Protein AF-A0A528AC26-F1 (afdb_monomer)

Solvent-accessible surface area (backbone atoms only — not comparable to full-atom values): 4504 Å² total; per-residue (Å²): 135,87,79,80,89,69,80,80,78,66,68,58,84,42,78,48,78,51,73,81,49,102,90,41,70,48,77,49,76,37,60,64,46,91,67,46,61,59,57,52,49,52,51,50,53,51,43,66,76,74,66,63,87,81,88,78,90,87,79,86,87,82,91,132

pLDDT: mean 87.28, std 11.89, range [46.72, 97.0]

Radius of gyration: 20.54 Å; Cα contacts (8 Å, |Δi|>4): 38; chains: 1; bounding box: 44×28×69 Å

Secondary structure (DSSP, 8-state):
------PPP----EEEEEEEETTEEEEEEE---TTHHHHHHHHHHHHHHHS-------------

Foldseek 3Di:
DDPPPDDDFDDFPDWDWDDPDPPDIDIDTDDGDVPVCVVVVVVCVCCVVPPDDDDDDPDDDDDD

Mean predicted aligned error: 7.68 Å

Structure (mmCIF, N/CA/C/O backbone):
data_AF-A0A528AC26-F1
#
_entry.id   AF-A0A528AC26-F1
#
loop_
_atom_site.group_PDB
_atom_site.id
_atom_site.type_symbol
_atom_site.label_atom_id
_atom_site.label_alt_id
_atom_site.label_comp_id
_atom_site.label_asym_id
_atom_site.label_entity_id
_atom_site.label_seq_id
_atom_site.pdbx_PDB_ins_code
_atom_site.Cartn_x
_atom_site.Cartn_y
_atom_site.Cartn_z
_atom_site.occupancy
_atom_site.B_iso_or_equiv
_atom_site.auth_seq_id
_atom_site.auth_comp_id
_atom_site.auth_asym_id
_atom_site.auth_atom_id
_atom_site.pdbx_PDB_model_num
ATOM 1 N N . MET A 1 1 ? 13.896 -20.480 -38.999 1.00 46.72 1 MET A N 1
ATOM 2 C CA . MET A 1 1 ? 14.202 -20.423 -37.552 1.00 46.72 1 MET A CA 1
ATOM 3 C C . MET A 1 1 ? 13.923 -19.008 -37.073 1.00 46.72 1 MET A C 1
ATOM 5 O O . MET A 1 1 ? 14.550 -18.090 -37.580 1.00 46.72 1 MET A O 1
ATOM 9 N N . ILE A 1 2 ? 12.942 -18.808 -36.190 1.00 51.84 2 ILE A N 1
ATOM 10 C CA . ILE A 1 2 ? 12.609 -17.478 -35.657 1.00 51.84 2 ILE A CA 1
ATOM 11 C C . ILE A 1 2 ? 13.566 -17.214 -34.492 1.00 51.84 2 ILE A C 1
ATOM 13 O O . ILE A 1 2 ? 13.462 -17.870 -33.457 1.00 51.84 2 ILE A O 1
ATOM 17 N N . GLN A 1 3 ? 14.529 -16.310 -34.671 1.00 59.16 3 GLN A N 1
ATOM 18 C CA . GLN A 1 3 ? 15.374 -15.863 -33.564 1.00 59.16 3 GLN A CA 1
ATOM 19 C C . GLN A 1 3 ? 14.503 -15.069 -32.581 1.00 59.16 3 GLN A C 1
ATOM 21 O O . GLN A 1 3 ? 13.869 -14.082 -32.958 1.00 59.16 3 GLN A O 1
ATOM 26 N N . LYS A 1 4 ? 14.430 -15.516 -31.321 1.00 58.09 4 LYS A N 1
ATOM 27 C CA . LYS A 1 4 ? 13.777 -14.767 -30.241 1.00 58.09 4 LYS A CA 1
ATOM 28 C C . LYS A 1 4 ? 14.651 -13.557 -29.893 1.00 58.09 4 LYS A C 1
ATOM 30 O O . LYS A 1 4 ? 15.541 -13.662 -29.061 1.00 58.09 4 LYS A O 1
ATOM 35 N N . ASN A 1 5 ? 14.377 -12.417 -30.523 1.00 60.34 5 ASN A N 1
ATOM 36 C CA . ASN A 1 5 ? 14.958 -11.108 -30.197 1.00 60.34 5 ASN A CA 1
ATOM 37 C C . ASN A 1 5 ? 14.356 -10.529 -28.900 1.00 60.34 5 ASN A C 1
ATOM 39 O O . ASN A 1 5 ? 13.846 -9.412 -28.885 1.00 60.34 5 ASN A O 1
ATOM 43 N N . TRP A 1 6 ? 14.347 -11.302 -27.813 1.00 67.75 6 TRP A N 1
ATOM 44 C CA . TRP A 1 6 ? 13.870 -10.812 -26.521 1.00 67.75 6 TRP A CA 1
ATOM 45 C C . TRP A 1 6 ? 15.064 -10.492 -25.626 1.00 67.75 6 TRP A C 1
ATOM 47 O O . TRP A 1 6 ? 15.776 -11.399 -25.203 1.00 67.75 6 TRP A O 1
ATOM 57 N N . GLN A 1 7 ? 15.289 -9.206 -25.350 1.00 66.94 7 GLN A N 1
ATOM 58 C CA . GLN A 1 7 ? 16.190 -8.793 -24.275 1.00 66.94 7 GLN A CA 1
ATOM 59 C C . GLN A 1 7 ? 15.529 -9.109 -22.931 1.00 66.94 7 GLN A C 1
ATOM 61 O O . GLN A 1 7 ? 14.348 -8.826 -22.720 1.00 66.94 7 GLN A O 1
ATOM 66 N N . GLU A 1 8 ? 16.278 -9.740 -22.028 1.00 69.25 8 GLU A N 1
ATOM 67 C CA . GLU A 1 8 ? 15.807 -9.984 -20.669 1.00 69.25 8 GLU A CA 1
ATOM 68 C C . GLU A 1 8 ? 15.590 -8.650 -19.946 1.00 69.25 8 GLU A C 1
ATOM 70 O O . GLU A 1 8 ? 16.423 -7.751 -20.020 1.00 69.25 8 GLU A O 1
ATOM 75 N N . LEU A 1 9 ? 14.457 -8.523 -19.250 1.00 72.62 9 LEU A N 1
ATOM 76 C CA . LEU A 1 9 ? 14.149 -7.339 -18.449 1.00 72.62 9 LEU A CA 1
ATOM 77 C C . LEU A 1 9 ? 15.197 -7.164 -17.348 1.00 72.62 9 LEU A C 1
ATOM 79 O O . LEU A 1 9 ? 15.468 -8.118 -16.608 1.00 72.62 9 LEU A O 1
ATOM 83 N N . ILE A 1 10 ? 15.696 -5.938 -17.162 1.00 76.25 10 ILE A N 1
ATOM 84 C CA . ILE A 1 10 ? 16.489 -5.600 -15.977 1.00 76.25 10 ILE A CA 1
ATOM 85 C C . ILE A 1 10 ? 15.618 -5.803 -14.733 1.00 76.25 10 ILE A C 1
ATOM 87 O O . ILE A 1 10 ? 14.640 -5.088 -14.493 1.00 76.25 10 ILE A O 1
ATOM 91 N N . LYS A 1 11 ? 15.983 -6.804 -13.932 1.00 77.12 11 LYS A N 1
ATOM 92 C CA . LYS A 1 11 ? 15.390 -7.037 -12.616 1.00 77.12 11 LYS A CA 1
ATOM 93 C C . LYS A 1 11 ? 16.096 -6.137 -11.596 1.00 77.12 11 LYS A C 1
ATOM 95 O O . LYS A 1 11 ? 17.326 -6.061 -11.621 1.00 77.12 11 LYS A O 1
ATOM 100 N N . PRO A 1 12 ? 15.356 -5.474 -10.692 1.00 76.81 12 PRO A N 1
ATOM 101 C CA . PRO A 1 12 ? 15.977 -4.720 -9.613 1.00 76.81 12 PRO A CA 1
ATOM 102 C C . PRO A 1 12 ? 16.723 -5.686 -8.692 1.00 76.81 12 PRO A C 1
ATOM 104 O O . PRO A 1 12 ? 16.123 -6.595 -8.121 1.00 76.81 12 PRO A O 1
ATOM 107 N N . ASN A 1 13 ? 18.032 -5.485 -8.553 1.00 81.25 13 ASN A N 1
ATOM 108 C CA . A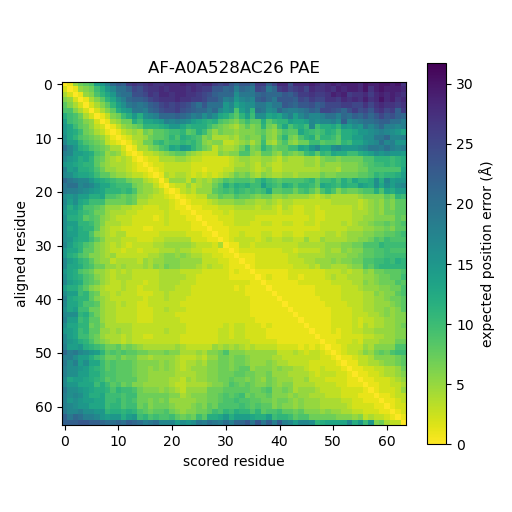SN A 1 13 ? 18.895 -6.328 -7.719 1.00 81.25 13 ASN A CA 1
ATOM 109 C C . ASN A 1 13 ? 19.132 -5.726 -6.330 1.00 81.25 13 ASN A C 1
ATOM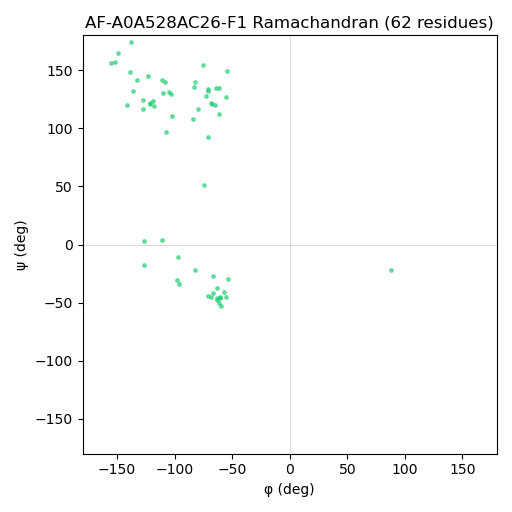 111 O O . ASN A 1 13 ? 19.675 -6.393 -5.452 1.00 81.25 13 ASN A O 1
ATOM 115 N N . LYS A 1 14 ? 18.735 -4.466 -6.126 1.00 84.75 14 LYS A N 1
ATOM 116 C CA . LYS A 1 14 ? 18.951 -3.727 -4.889 1.00 84.75 14 LYS A CA 1
ATOM 117 C C . LYS A 1 14 ? 17.632 -3.154 -4.387 1.00 84.75 14 LYS A C 1
ATOM 119 O O . LYS A 1 14 ? 16.935 -2.441 -5.109 1.00 84.75 14 LYS A O 1
ATOM 124 N N . ILE A 1 15 ? 17.299 -3.486 -3.141 1.00 90.00 15 ILE A N 1
ATOM 125 C CA . ILE A 1 15 ? 16.146 -2.943 -2.423 1.00 90.00 15 ILE A CA 1
ATOM 126 C 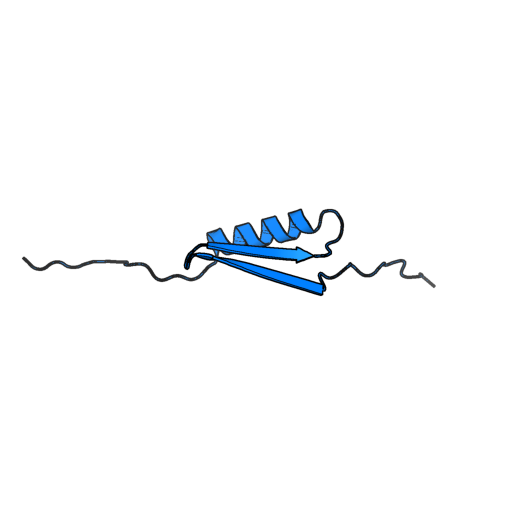C . ILE A 1 15 ? 16.650 -2.415 -1.085 1.00 90.00 15 ILE A C 1
ATOM 128 O O . ILE A 1 15 ? 17.135 -3.182 -0.254 1.00 90.00 15 ILE A O 1
ATOM 132 N N . GLU A 1 16 ? 16.533 -1.109 -0.879 1.00 92.62 16 GLU A N 1
ATOM 133 C CA . GLU A 1 16 ? 16.927 -0.440 0.357 1.00 92.62 16 GLU A CA 1
ATOM 134 C C . GLU A 1 16 ? 15.707 0.081 1.111 1.00 92.62 16 GLU A C 1
ATOM 136 O O . GLU A 1 16 ? 14.761 0.611 0.522 1.00 92.62 16 GLU A O 1
ATOM 141 N N . PHE A 1 17 ? 15.758 -0.031 2.437 1.00 91.44 17 PHE A N 1
ATOM 142 C CA . PHE A 1 17 ? 14.743 0.493 3.341 1.00 91.44 17 PHE A CA 1
ATOM 143 C C . PHE A 1 17 ? 15.369 1.553 4.245 1.00 91.44 17 PHE A C 1
ATOM 145 O O . PHE A 1 17 ? 16.262 1.263 5.037 1.00 91.44 17 PHE A O 1
ATOM 152 N N . SER A 1 18 ? 14.863 2.780 4.164 1.00 91.12 18 SER A N 1
ATOM 153 C CA . SER A 1 18 ? 15.207 3.871 5.071 1.00 91.12 18 SER A CA 1
ATOM 154 C C . SER A 1 18 ? 14.017 4.136 5.991 1.00 91.12 18 SER A C 1
ATOM 156 O O . SER A 1 18 ? 13.043 4.795 5.615 1.00 91.12 18 SER A O 1
ATOM 158 N N . SER A 1 19 ? 14.061 3.565 7.196 1.00 87.94 19 SER A N 1
ATOM 159 C CA . SER A 1 19 ? 13.052 3.816 8.228 1.00 87.94 19 SER A CA 1
ATOM 160 C C . SER A 1 19 ? 13.350 5.144 8.917 1.00 87.94 19 SER A C 1
ATOM 162 O O . SER A 1 19 ? 14.402 5.302 9.535 1.00 87.94 19 SER A O 1
ATOM 164 N N . LYS A 1 20 ? 12.436 6.113 8.798 1.00 83.31 20 LYS A N 1
ATOM 165 C CA . LYS A 1 20 ? 12.573 7.426 9.453 1.00 83.31 20 LYS A CA 1
ATOM 166 C C . LYS A 1 20 ? 11.813 7.479 10.776 1.00 83.31 20 LYS A C 1
ATOM 168 O O . LYS A 1 20 ? 12.230 8.183 11.692 1.00 83.31 20 LYS A O 1
ATOM 173 N N . LYS A 1 21 ? 10.674 6.783 10.867 1.00 91.62 21 LYS A N 1
ATOM 174 C CA . LYS A 1 21 ? 9.793 6.724 12.047 1.00 91.62 21 LYS A CA 1
ATOM 175 C C . LYS A 1 21 ? 9.090 5.368 12.101 1.00 91.62 21 LYS A C 1
ATOM 177 O O . LYS A 1 21 ? 8.967 4.695 11.086 1.00 91.62 21 LYS A O 1
ATOM 182 N N . LYS A 1 22 ? 8.502 5.025 13.253 1.00 90.62 22 LYS A N 1
ATOM 183 C CA . LYS A 1 22 ? 7.712 3.789 13.430 1.00 90.62 22 LYS A CA 1
ATOM 184 C C . LYS A 1 22 ? 6.579 3.623 12.398 1.00 90.62 22 LYS A C 1
ATOM 186 O O . LYS A 1 22 ? 6.225 2.501 12.067 1.00 90.62 22 LYS A O 1
ATOM 191 N N . THR A 1 23 ? 6.021 4.726 11.894 1.00 92.44 23 THR A N 1
ATOM 192 C CA . THR A 1 23 ? 4.908 4.743 10.927 1.00 92.44 23 THR A CA 1
ATOM 193 C C . THR A 1 23 ? 5.302 5.244 9.533 1.00 92.44 23 THR A C 1
ATOM 195 O O . THR A 1 23 ? 4.429 5.391 8.681 1.00 92.44 23 THR A O 1
ATOM 198 N N . LEU A 1 24 ? 6.587 5.532 9.280 1.00 94.00 24 LEU A N 1
ATOM 199 C CA . LEU A 1 24 ? 7.049 6.081 8.001 1.00 94.00 24 LEU A CA 1
ATOM 200 C C . LEU A 1 24 ? 8.389 5.476 7.576 1.00 94.00 24 LEU A C 1
ATOM 202 O O . LEU A 1 24 ? 9.419 5.692 8.223 1.00 94.00 24 LEU A O 1
ATOM 206 N N . THR A 1 25 ? 8.367 4.837 6.409 1.00 94.25 25 THR A N 1
ATOM 207 C CA . THR A 1 25 ? 9.527 4.212 5.769 1.00 94.25 25 THR A CA 1
ATOM 208 C C . THR A 1 25 ? 9.591 4.612 4.300 1.00 94.25 25 THR A C 1
ATOM 210 O O . THR A 1 25 ? 8.564 4.695 3.626 1.00 94.25 25 THR A O 1
ATOM 213 N N . THR A 1 26 ? 10.802 4.843 3.798 1.00 93.88 26 THR A N 1
ATOM 214 C CA . THR A 1 26 ? 11.092 5.013 2.371 1.00 93.88 26 THR A CA 1
ATOM 215 C C . THR A 1 26 ? 11.731 3.733 1.837 1.00 93.88 26 THR A C 1
ATOM 217 O O . THR A 1 26 ? 12.685 3.235 2.428 1.00 93.88 26 THR A O 1
ATOM 220 N N . LEU A 1 27 ? 11.208 3.209 0.727 1.00 92.19 27 LEU A N 1
ATOM 221 C CA . LEU A 1 27 ? 11.749 2.053 0.008 1.00 92.19 27 LEU A CA 1
ATOM 222 C C . LEU A 1 27 ? 12.326 2.530 -1.326 1.00 92.19 27 LEU A C 1
ATOM 224 O O . LEU A 1 27 ? 11.638 3.240 -2.062 1.00 92.19 27 LEU A O 1
ATOM 228 N N . VAL A 1 28 ? 13.559 2.132 -1.637 1.00 93.44 28 VAL A N 1
ATOM 229 C CA . VAL A 1 28 ? 14.230 2.431 -2.911 1.00 93.44 28 VAL A CA 1
ATOM 230 C C . VAL A 1 28 ? 14.558 1.117 -3.616 1.00 93.44 28 VAL A C 1
ATOM 232 O O . VAL A 1 28 ? 15.213 0.258 -3.034 1.00 93.44 28 VAL A O 1
ATOM 235 N N . ALA A 1 29 ? 14.078 0.950 -4.850 1.00 91.50 29 ALA A N 1
ATOM 236 C CA . ALA A 1 29 ? 14.341 -0.223 -5.681 1.00 91.50 29 ALA A CA 1
ATOM 237 C C . ALA A 1 29 ? 15.013 0.204 -6.991 1.00 91.50 29 ALA A C 1
ATOM 239 O O . ALA A 1 29 ? 14.446 0.992 -7.751 1.00 91.50 29 ALA A O 1
ATOM 240 N N . GLU A 1 30 ? 16.208 -0.323 -7.250 1.00 90.38 30 GLU A N 1
ATOM 241 C CA . GLU A 1 30 ? 17.035 0.028 -8.407 1.00 90.38 30 GLU A CA 1
ATOM 242 C C . GLU A 1 30 ? 17.945 -1.148 -8.833 1.00 90.38 30 GLU A C 1
ATOM 244 O O . GLU A 1 30 ? 18.243 -2.033 -8.023 1.00 9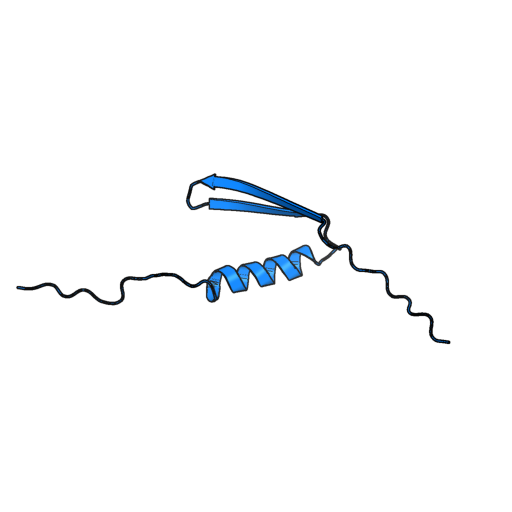0.38 30 GLU A O 1
ATOM 249 N N . PRO A 1 31 ? 18.411 -1.193 -10.093 1.00 90.81 31 PRO A N 1
ATOM 250 C CA . PRO A 1 31 ? 17.942 -0.413 -11.239 1.00 90.81 31 PRO A CA 1
ATOM 251 C C . PRO A 1 31 ? 16.605 -0.946 -11.779 1.00 90.81 31 PRO A C 1
ATOM 253 O O . PRO A 1 31 ? 16.277 -2.121 -11.632 1.00 90.81 31 PRO A O 1
ATOM 256 N N . LEU A 1 32 ? 15.830 -0.073 -12.423 1.00 87.94 32 LEU A N 1
ATOM 257 C CA . LEU A 1 32 ? 14.601 -0.438 -13.127 1.00 87.94 32 LEU A CA 1
ATOM 258 C C . LEU A 1 32 ? 14.691 0.011 -14.581 1.00 87.94 32 LEU A C 1
ATOM 260 O O . LEU A 1 32 ? 15.216 1.086 -14.871 1.00 87.94 32 LEU A O 1
ATOM 264 N N . GLU A 1 33 ? 14.113 -0.788 -15.475 1.00 89.44 33 GLU A N 1
ATOM 265 C CA . GLU A 1 33 ? 13.888 -0.386 -16.861 1.00 89.44 33 GLU A CA 1
ATOM 266 C C . GLU A 1 33 ? 13.114 0.931 -16.942 1.00 89.44 33 GLU A C 1
ATOM 268 O O . GLU A 1 33 ? 12.242 1.238 -16.113 1.00 89.44 33 GLU A O 1
ATOM 273 N N . ARG A 1 34 ? 13.384 1.707 -17.994 1.00 86.75 34 ARG A N 1
ATOM 274 C CA . ARG A 1 34 ? 12.659 2.957 -18.231 1.00 86.75 34 ARG A CA 1
ATOM 275 C C . ARG A 1 34 ? 11.151 2.681 -18.275 1.00 86.75 34 ARG A C 1
ATOM 277 O O . ARG A 1 34 ? 10.675 1.834 -19.021 1.00 86.75 34 ARG A O 1
ATOM 284 N N . GLY A 1 35 ? 10.389 3.417 -17.466 1.00 88.75 35 GLY A N 1
ATOM 285 C CA . GLY A 1 35 ? 8.931 3.281 -17.364 1.00 88.75 35 GLY A CA 1
ATOM 286 C C . GLY A 1 35 ? 8.448 2.234 -16.353 1.00 88.75 35 GLY A C 1
ATOM 287 O O . GLY A 1 35 ? 7.350 2.393 -15.817 1.00 88.75 35 GLY A O 1
ATOM 288 N N . PHE A 1 36 ? 9.265 1.240 -15.981 1.00 90.56 36 PHE A N 1
ATOM 289 C CA . PHE A 1 36 ? 8.866 0.226 -14.992 1.00 90.56 36 PHE A CA 1
ATOM 290 C C . PHE A 1 36 ? 8.686 0.806 -13.588 1.00 90.56 36 PHE A C 1
ATOM 292 O O . PHE A 1 36 ? 7.848 0.311 -12.835 1.00 90.56 36 PHE A O 1
ATOM 299 N N . GLY A 1 37 ? 9.388 1.896 -13.257 1.00 92.75 37 GLY A N 1
ATOM 300 C CA . GLY A 1 37 ? 9.170 2.630 -12.008 1.00 92.75 37 GLY A CA 1
ATOM 301 C C . GLY A 1 37 ? 7.723 3.109 -11.842 1.00 92.75 37 GLY A C 1
AT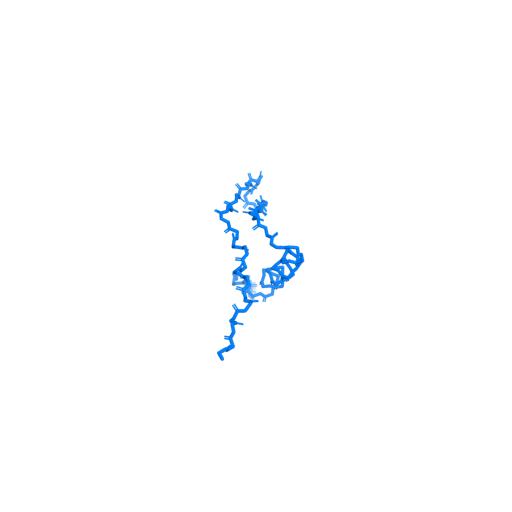OM 302 O O . GLY A 1 37 ? 7.147 2.958 -10.767 1.00 92.75 37 GLY A O 1
ATOM 303 N N . LEU A 1 38 ? 7.093 3.604 -12.915 1.00 95.06 38 LEU A N 1
ATOM 304 C CA . LEU A 1 38 ? 5.689 4.026 -12.882 1.00 95.06 38 LEU A CA 1
ATOM 305 C C . LEU A 1 38 ? 4.748 2.821 -12.779 1.00 95.06 38 LEU A C 1
ATOM 307 O O . LEU A 1 38 ? 3.816 2.839 -11.977 1.00 95.06 38 LEU A O 1
ATOM 311 N N . THR A 1 39 ? 5.003 1.765 -13.555 1.00 94.62 39 THR A N 1
ATOM 312 C CA . THR A 1 39 ? 4.188 0.541 -13.550 1.00 94.62 39 THR A CA 1
ATOM 313 C C . THR A 1 39 ? 4.174 -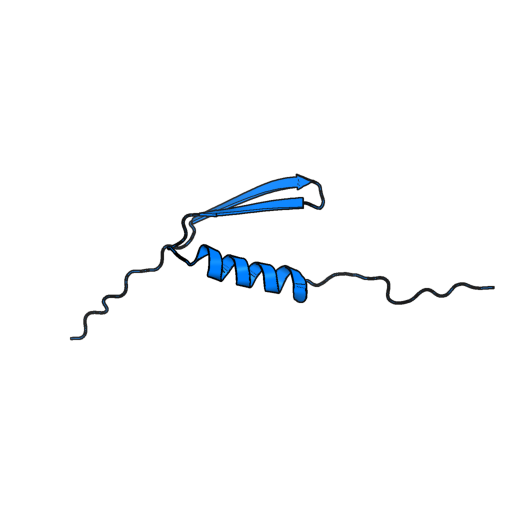0.118 -12.171 1.00 94.62 39 THR A C 1
ATOM 315 O O . THR A 1 39 ? 3.103 -0.350 -11.605 1.00 94.62 39 THR A O 1
ATOM 318 N N . LEU A 1 40 ? 5.354 -0.366 -11.595 1.00 93.56 40 LEU A N 1
ATOM 319 C CA . LEU A 1 40 ? 5.494 -0.967 -10.268 1.00 93.56 40 LEU A CA 1
ATOM 320 C C . LEU A 1 40 ? 5.003 -0.019 -9.172 1.00 93.56 40 LEU A C 1
ATOM 322 O O . LEU A 1 40 ? 4.246 -0.441 -8.300 1.00 93.56 40 LEU A O 1
ATOM 326 N N . GLY A 1 41 ? 5.371 1.264 -9.232 1.00 94.56 41 GLY A N 1
ATOM 327 C C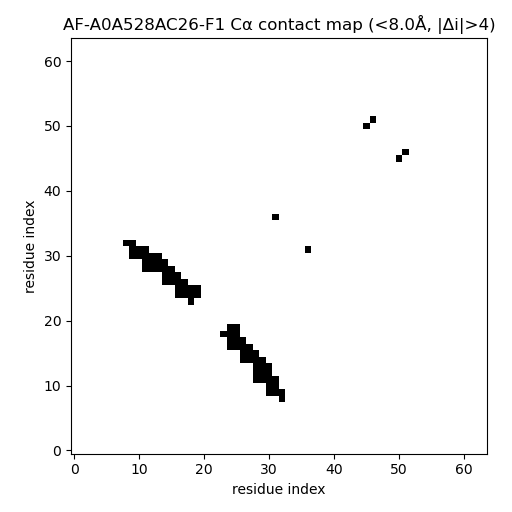A . GLY A 1 41 ? 4.972 2.261 -8.239 1.00 94.56 41 GLY A CA 1
ATOM 328 C C . GLY A 1 41 ? 3.455 2.429 -8.149 1.00 94.56 41 GLY A C 1
ATOM 329 O O . GLY A 1 41 ? 2.893 2.404 -7.053 1.00 94.56 41 GLY A O 1
ATOM 330 N N . ASN A 1 42 ? 2.765 2.517 -9.288 1.00 95.69 42 ASN A N 1
ATOM 331 C CA . ASN A 1 42 ? 1.305 2.612 -9.318 1.00 95.69 42 ASN A CA 1
ATOM 332 C C . ASN A 1 42 ? 0.631 1.334 -8.813 1.00 95.69 42 ASN A C 1
ATOM 334 O O . ASN A 1 42 ? -0.344 1.415 -8.059 1.00 95.69 42 ASN A O 1
ATOM 338 N N . ALA A 1 43 ? 1.144 0.163 -9.201 1.00 95.56 43 ALA A N 1
ATOM 339 C CA . ALA A 1 43 ? 0.622 -1.114 -8.729 1.00 95.56 43 ALA A CA 1
ATOM 340 C C . ALA A 1 43 ? 0.764 -1.243 -7.204 1.00 95.56 43 ALA A C 1
ATOM 342 O O . ALA A 1 43 ? -0.232 -1.483 -6.517 1.00 95.56 43 ALA A O 1
ATOM 343 N N . LEU A 1 44 ? 1.962 -0.993 -6.667 1.00 95.25 44 LEU A N 1
ATOM 344 C CA . LEU A 1 44 ? 2.233 -1.029 -5.230 1.00 95.25 44 LEU A CA 1
ATOM 345 C C . LEU A 1 44 ? 1.381 -0.009 -4.475 1.00 95.25 44 LEU A C 1
ATOM 347 O O . LEU A 1 44 ? 0.743 -0.371 -3.491 1.00 95.25 44 LEU A O 1
ATOM 351 N N . ARG A 1 45 ? 1.279 1.234 -4.962 1.00 96.06 45 ARG A N 1
ATOM 352 C CA . ARG A 1 45 ? 0.421 2.262 -4.351 1.00 96.06 45 ARG A CA 1
ATOM 353 C C . ARG A 1 45 ? -1.028 1.790 -4.234 1.00 96.06 45 ARG A C 1
ATOM 355 O O . ARG A 1 45 ? -1.639 1.964 -3.183 1.00 96.06 45 ARG A O 1
ATOM 362 N N . ARG A 1 46 ? -1.589 1.189 -5.288 1.00 96.44 46 ARG A N 1
ATOM 363 C CA . ARG A 1 46 ? -2.969 0.678 -5.263 1.00 96.44 46 ARG A CA 1
ATOM 364 C C . ARG A 1 46 ? -3.147 -0.438 -4.239 1.00 96.44 46 ARG A C 1
ATOM 366 O O . ARG A 1 46 ? -4.093 -0.384 -3.457 1.00 96.44 46 ARG A O 1
ATOM 373 N N . VAL A 1 47 ? -2.248 -1.419 -4.228 1.00 96.31 47 VAL A N 1
ATOM 374 C CA . VAL A 1 47 ? -2.315 -2.553 -3.291 1.00 96.31 47 VAL A CA 1
ATOM 375 C C . VAL A 1 47 ? -2.175 -2.068 -1.849 1.00 96.31 47 VAL A C 1
ATOM 377 O O . VAL A 1 47 ? -2.989 -2.431 -1.003 1.00 96.31 47 VAL A O 1
ATOM 380 N N . LEU A 1 48 ? -1.207 -1.189 -1.578 1.00 95.00 48 LEU A N 1
ATOM 381 C CA . LEU A 1 48 ? -0.968 -0.652 -0.239 1.00 95.00 48 LEU A CA 1
ATOM 382 C C . LEU A 1 48 ? -2.159 0.163 0.284 1.00 95.00 48 LEU A C 1
ATOM 384 O O . LEU A 1 48 ? -2.480 0.078 1.463 1.00 95.00 48 LEU A O 1
ATOM 388 N N . LEU A 1 49 ? -2.843 0.920 -0.578 1.00 95.44 49 LEU A N 1
ATOM 389 C CA . LEU A 1 49 ? -3.982 1.747 -0.164 1.00 95.44 49 LEU A CA 1
ATOM 390 C C . LEU A 1 49 ? -5.308 0.987 -0.051 1.00 95.44 49 LEU A C 1
ATOM 392 O O . LEU A 1 49 ? -6.214 1.484 0.609 1.00 95.44 49 LEU A O 1
ATOM 396 N N . SER A 1 50 ? -5.461 -0.164 -0.712 1.00 95.56 50 SER A N 1
ATOM 397 C CA . SER A 1 50 ? -6.778 -0.814 -0.838 1.00 95.56 50 SER A CA 1
ATOM 398 C C . SER A 1 50 ? -6.839 -2.268 -0.390 1.00 95.56 50 SER A C 1
ATOM 400 O O . SER A 1 50 ? -7.929 -2.789 -0.187 1.00 95.56 50 SER A O 1
ATOM 402 N N . SER A 1 51 ? -5.704 -2.954 -0.266 1.00 93.06 51 SER A N 1
ATOM 403 C CA . SER A 1 51 ? -5.670 -4.410 -0.065 1.00 93.06 51 SER A CA 1
ATOM 404 C C . SER A 1 51 ? -4.851 -4.840 1.149 1.00 93.06 51 SER A C 1
ATOM 406 O O . SER A 1 51 ? -4.697 -6.038 1.391 1.00 93.06 51 SER A O 1
ATOM 408 N N . LEU A 1 52 ? -4.322 -3.892 1.928 1.00 93.56 52 LEU A N 1
ATOM 409 C CA . LEU A 1 52 ? -3.662 -4.222 3.183 1.00 93.56 52 LEU A CA 1
ATOM 410 C C . LEU A 1 52 ? -4.689 -4.627 4.235 1.00 93.56 52 LEU A C 1
ATOM 412 O O . LEU A 1 52 ? -5.640 -3.904 4.524 1.00 93.56 52 LEU A O 1
ATOM 416 N N . ARG A 1 53 ? -4.457 -5.793 4.839 1.00 94.31 53 ARG A N 1
ATOM 417 C CA . ARG A 1 53 ? -5.201 -6.227 6.018 1.00 94.31 53 ARG A CA 1
ATOM 418 C C . ARG A 1 53 ? -4.780 -5.371 7.207 1.00 94.31 53 ARG A C 1
ATOM 420 O O . ARG A 1 53 ? -3.590 -5.187 7.451 1.00 94.31 53 ARG A O 1
ATOM 427 N N . GLY A 1 54 ? -5.763 -4.894 7.954 1.00 92.50 54 GLY A N 1
ATOM 428 C CA . GLY A 1 54 ? -5.574 -4.182 9.209 1.00 92.50 54 GLY A CA 1
ATOM 429 C C . GLY A 1 54 ? -6.595 -4.645 10.239 1.00 92.50 54 GLY A C 1
ATOM 430 O O . GLY A 1 54 ? -7.490 -5.430 9.931 1.00 92.50 54 GLY A O 1
ATOM 431 N N . ALA A 1 55 ? -6.453 -4.147 11.460 1.00 94.62 55 ALA A N 1
ATOM 432 C CA . ALA A 1 55 ? -7.464 -4.271 12.497 1.00 94.62 55 ALA A CA 1
ATOM 433 C C . ALA A 1 55 ? -8.104 -2.899 12.719 1.00 94.62 55 ALA A C 1
ATOM 435 O O . ALA A 1 55 ? -7.411 -1.880 12.709 1.00 94.62 55 ALA A O 1
ATOM 436 N N . ALA A 1 56 ? -9.415 -2.878 12.919 1.00 95.38 56 ALA A N 1
ATOM 437 C CA . ALA A 1 56 ? -10.167 -1.677 13.246 1.00 95.38 56 ALA A CA 1
ATOM 438 C C . ALA A 1 56 ? -11.208 -2.016 14.314 1.00 95.38 56 ALA A C 1
ATOM 440 O O . ALA A 1 56 ? -11.719 -3.136 14.352 1.00 95.38 56 ALA A O 1
ATOM 441 N N . VAL A 1 57 ? -11.518 -1.047 15.175 1.00 95.69 57 VAL A N 1
ATOM 442 C CA . VAL A 1 57 ? -12.647 -1.158 16.104 1.00 95.69 57 VAL A CA 1
ATOM 443 C C . VAL A 1 57 ? -13.930 -1.112 15.278 1.00 95.69 57 VAL A C 1
ATOM 445 O O . VAL A 1 57 ? -14.144 -0.160 14.531 1.00 95.69 57 VAL A O 1
ATOM 448 N N . THR A 1 58 ? -14.762 -2.146 15.382 1.00 97.00 58 THR A N 1
ATOM 449 C CA . THR A 1 58 ? -16.011 -2.260 14.611 1.00 97.00 58 THR A CA 1
ATOM 450 C C . THR A 1 58 ? -17.236 -1.815 15.397 1.00 97.00 58 THR A C 1
ATOM 452 O O . THR A 1 58 ? -18.190 -1.318 14.808 1.00 97.00 58 THR A O 1
ATOM 455 N N . ALA A 1 59 ? -17.215 -1.986 16.716 1.00 95.62 59 ALA A N 1
ATOM 456 C CA . ALA A 1 59 ? -18.296 -1.604 17.607 1.00 95.62 59 ALA A CA 1
ATOM 457 C C . ALA A 1 59 ? -17.755 -1.364 19.018 1.00 95.62 59 ALA A C 1
ATOM 459 O O . ALA A 1 59 ? -16.720 -1.912 19.403 1.00 95.62 59 ALA A O 1
ATOM 460 N N . VAL A 1 60 ? -18.485 -0.558 19.784 1.00 96.00 60 VAL A N 1
ATOM 461 C CA . VAL A 1 60 ? -18.270 -0.350 21.216 1.00 96.00 60 VAL A CA 1
ATOM 462 C C . VAL A 1 60 ? -19.641 -0.385 21.884 1.00 96.00 60 VAL A C 1
ATOM 464 O O . VAL A 1 60 ? -20.562 0.273 21.410 1.00 96.00 60 VAL A O 1
ATOM 467 N N . GLN A 1 61 ? -19.763 -1.151 22.967 1.00 95.12 61 GLN A N 1
ATOM 468 C CA . GLN A 1 61 ? -20.918 -1.137 23.863 1.00 95.12 61 GLN A CA 1
ATOM 469 C C . GLN A 1 61 ? -20.509 -0.397 25.137 1.00 95.12 61 GLN A C 1
ATOM 471 O O . GLN A 1 61 ? -19.440 -0.671 25.684 1.00 95.12 61 GLN A O 1
ATOM 476 N N . ILE A 1 62 ? -21.334 0.549 25.582 1.00 96.31 62 ILE A N 1
ATOM 477 C CA . ILE A 1 62 ? -21.120 1.306 26.818 1.00 96.31 62 ILE A CA 1
ATOM 478 C C . ILE A 1 62 ? -2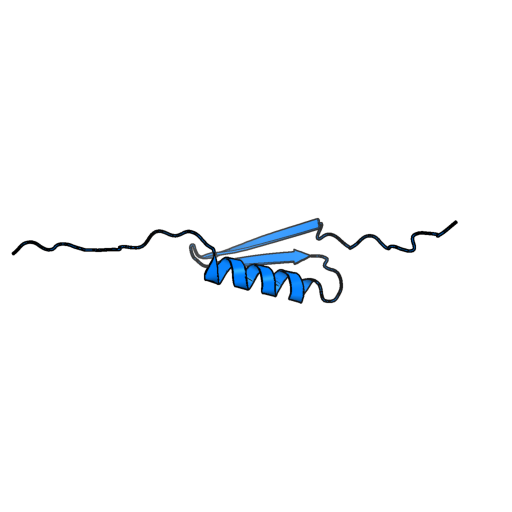2.341 1.072 27.700 1.00 96.31 62 ILE A C 1
ATOM 480 O O . ILE A 1 62 ? -23.459 1.349 27.270 1.00 96.31 62 ILE A O 1
ATOM 484 N N . ASP A 1 63 ? -22.112 0.551 28.902 1.00 91.25 63 ASP A N 1
ATOM 485 C CA . ASP A 1 63 ? -23.172 0.292 29.874 1.00 91.25 63 ASP A CA 1
ATOM 486 C C . ASP A 1 63 ? -23.536 1.570 30.644 1.00 91.25 63 ASP A C 1
ATOM 488 O O . ASP A 1 63 ? -22.661 2.360 31.016 1.00 91.25 63 ASP A O 1
ATOM 492 N N . GLY A 1 64 ? -24.838 1.746 30.878 1.00 79.88 64 GLY A N 1
ATOM 493 C CA . GLY A 1 64 ? -25.463 2.840 31.619 1.00 79.88 64 GLY A CA 1
ATOM 494 C C . GLY A 1 64 ? -26.928 2.537 31.889 1.00 79.88 64 GLY A C 1
ATOM 495 O O .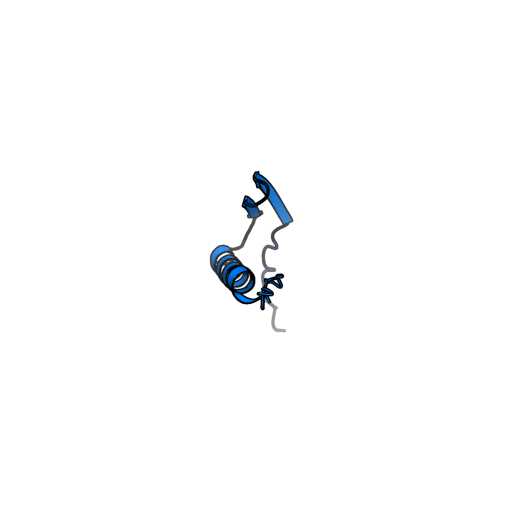 GLY A 1 64 ? -27.600 2.064 30.945 1.00 79.88 64 GLY A O 1
#

Sequence (64 aa):
MIQKNWQELIKPNKIEFSSKKKTLTTLVAEPLERGFGLTLGNALRRVLLSSLRGAAVTAVQIDG